Protein AF-A0A925SWN4-F1 (afdb_monomer)

Nearest PDB structures (foldseek):
  3fpv-assembly1_C  TM=9.171E-01  e=3.033E-02  Streptomyces reticuli
  4bmw-assembly1_A  TM=7.948E-01  e=3.706E-02  Streptomyces reticuli
  2a2l-assembly1_A  TM=7.079E-01  e=8.542E-01  Klebsiella pneumoniae

pLDDT: mean 76.64, std 20.39, range [35.25, 96.56]

Mean predicted aligned error: 15.26 Å

Structure (mmCIF, N/CA/C/O backbone):
data_AF-A0A925SWN4-F1
#
_entry.id   AF-A0A925SWN4-F1
#
loop_
_atom_site.group_PDB
_atom_site.id
_atom_site.type_symbol
_atom_site.label_atom_id
_atom_site.label_alt_id
_atom_site.label_comp_id
_atom_site.label_asym_id
_atom_site.label_entity_id
_atom_site.label_seq_id
_atom_site.pdbx_PDB_ins_code
_atom_site.Cartn_x
_atom_site.Cartn_y
_atom_site.Cartn_z
_atom_site.occupancy
_atom_site.B_iso_or_equiv
_atom_site.auth_seq_id
_atom_site.auth_comp_id
_atom_site.auth_asym_id
_atom_site.auth_atom_id
_atom_site.pdbx_PDB_model_num
ATOM 1 N N . MET A 1 1 ? -4.315 37.974 62.051 1.00 40.97 1 MET A N 1
ATOM 2 C CA . MET A 1 1 ? -4.762 36.991 63.063 1.00 40.97 1 MET A CA 1
ATOM 3 C C . MET A 1 1 ? -6.141 36.511 62.609 1.00 40.97 1 MET A C 1
ATOM 5 O O . MET A 1 1 ? -7.090 37.259 62.750 1.00 40.97 1 MET A O 1
ATOM 9 N N . GLN A 1 2 ? -6.227 35.569 61.665 1.00 45.25 2 GLN A N 1
ATOM 10 C CA . GLN A 1 2 ? -6.267 34.108 61.872 1.00 45.25 2 GLN A CA 1
ATOM 11 C C . GLN A 1 2 ? -7.432 33.663 62.774 1.00 45.25 2 GLN A C 1
ATOM 13 O O . GLN A 1 2 ? -7.410 33.873 63.982 1.00 45.25 2 GLN A O 1
ATOM 18 N N . ASN A 1 3 ? -8.430 33.058 62.121 1.00 47.03 3 ASN A N 1
ATOM 19 C CA . ASN A 1 3 ? -9.600 32.374 62.673 1.00 47.03 3 ASN A CA 1
ATOM 20 C C . ASN A 1 3 ? -9.201 31.265 63.655 1.00 47.03 3 ASN A C 1
ATOM 22 O O . ASN A 1 3 ? -8.098 30.727 63.539 1.00 47.03 3 ASN A O 1
ATOM 26 N N . PRO A 1 4 ? -10.150 30.785 64.474 1.00 52.03 4 PRO A N 1
ATOM 27 C CA . PRO A 1 4 ? -9.993 29.458 65.054 1.00 52.03 4 PRO A CA 1
ATOM 28 C C . PRO A 1 4 ? -11.200 28.515 64.852 1.00 52.03 4 PRO A C 1
ATOM 30 O O . PRO A 1 4 ? -12.332 28.874 65.150 1.00 52.03 4 PRO A O 1
ATOM 33 N N . PHE A 1 5 ? -10.875 27.283 64.419 1.00 41.91 5 PHE A N 1
ATOM 34 C CA . PHE A 1 5 ? -11.457 25.982 64.828 1.00 41.91 5 PHE A CA 1
ATOM 35 C C . PHE A 1 5 ? -12.939 25.702 64.496 1.00 41.91 5 PHE A C 1
ATOM 37 O O . PHE A 1 5 ? -13.832 26.284 65.085 1.00 41.91 5 PHE A O 1
ATOM 44 N N . LYS A 1 6 ? -13.356 24.826 63.564 1.00 39.53 6 LYS A N 1
ATOM 45 C CA . LYS A 1 6 ? -12.915 23.488 63.097 1.00 39.53 6 LYS A CA 1
ATOM 46 C C . LYS A 1 6 ? -12.856 22.381 64.172 1.00 39.53 6 LYS A C 1
ATOM 48 O O . LYS A 1 6 ? -12.006 22.419 65.047 1.00 39.53 6 LYS A O 1
ATOM 53 N N . PHE A 1 7 ? -13.684 21.351 63.927 1.00 39.12 7 PHE A N 1
ATOM 54 C CA . PHE A 1 7 ? -13.647 19.951 64.387 1.00 39.12 7 PHE A CA 1
ATOM 55 C C . PHE A 1 7 ? -14.060 19.611 65.829 1.00 39.12 7 PHE A C 1
ATOM 57 O O . PHE A 1 7 ? -13.242 19.644 66.735 1.00 39.12 7 PHE A O 1
ATOM 64 N N . VAL A 1 8 ? -15.275 19.061 65.975 1.00 39.88 8 VAL A N 1
ATOM 65 C CA . VAL A 1 8 ? -15.507 17.861 66.799 1.00 39.88 8 VAL A CA 1
ATOM 66 C C . VAL A 1 8 ? -16.382 16.894 65.996 1.00 39.88 8 VAL A C 1
ATOM 68 O O . VAL A 1 8 ? -17.555 17.139 65.733 1.00 39.88 8 VAL A O 1
ATOM 71 N N . VAL A 1 9 ? -15.738 15.815 65.557 1.00 39.22 9 VAL A N 1
ATOM 72 C CA . VAL A 1 9 ? -16.321 14.602 64.985 1.00 39.22 9 VAL A CA 1
ATOM 73 C C . VAL A 1 9 ? -17.129 13.902 66.079 1.00 39.22 9 VAL A C 1
ATOM 75 O O . VAL A 1 9 ? -16.589 13.562 67.129 1.00 39.22 9 VAL A O 1
ATOM 78 N N . GLY A 1 10 ? -18.426 13.719 65.838 1.00 35.25 10 GLY A N 1
ATOM 79 C CA . GLY A 1 10 ? -19.312 12.931 66.686 1.00 35.25 10 GLY A CA 1
ATOM 80 C C . GLY A 1 10 ? -19.226 11.452 66.322 1.00 35.25 10 GLY A C 1
ATOM 81 O O . GLY A 1 10 ? -19.682 11.041 65.258 1.00 35.25 10 GLY A O 1
ATOM 82 N N . SER A 1 11 ? -18.628 10.670 67.216 1.00 43.78 11 SER A N 1
ATOM 83 C CA . SER A 1 11 ? -18.725 9.211 67.267 1.00 43.78 11 SER A CA 1
ATOM 84 C C . SER A 1 11 ? -20.161 8.762 67.545 1.00 43.78 11 SER A C 1
ATOM 86 O O . SER A 1 11 ? -20.799 9.313 68.436 1.00 43.78 11 SER A O 1
ATOM 88 N N . ALA A 1 12 ? -20.627 7.710 66.871 1.00 37.84 12 ALA A N 1
ATOM 89 C CA . ALA A 1 12 ? -21.018 6.433 67.490 1.00 37.84 12 ALA A CA 1
ATOM 90 C C . ALA A 1 12 ? -21.877 5.603 66.523 1.00 37.84 12 ALA A C 1
ATOM 92 O O . ALA A 1 12 ? -22.854 6.069 65.945 1.00 37.84 12 ALA A O 1
ATOM 93 N N . ALA A 1 13 ? -21.466 4.350 66.361 1.00 45.00 13 ALA A N 1
ATOM 94 C CA . ALA A 1 13 ? -22.104 3.327 65.557 1.00 45.00 13 ALA A CA 1
ATOM 95 C C . ALA A 1 13 ? -23.508 2.964 66.066 1.00 45.00 13 ALA A C 1
ATOM 97 O O . ALA A 1 13 ? -23.706 2.810 67.269 1.00 45.00 13 ALA A O 1
ATOM 98 N N . VAL A 1 14 ? -24.434 2.684 65.145 1.00 46.97 14 VAL A N 1
ATOM 99 C CA . VAL A 1 14 ? -25.537 1.749 65.400 1.00 46.97 14 VAL A CA 1
ATOM 100 C C . VAL A 1 14 ? -25.607 0.774 64.229 1.00 46.97 14 VAL A C 1
ATOM 102 O O . VAL A 1 14 ? -25.864 1.146 63.087 1.00 46.97 14 VAL A O 1
ATOM 105 N N . VAL A 1 15 ? -25.297 -0.481 64.544 1.00 49.34 15 VAL A N 1
ATOM 106 C CA . VAL A 1 15 ? -25.368 -1.653 63.671 1.00 49.34 15 VAL A CA 1
ATOM 107 C C . VAL A 1 15 ? -26.835 -2.040 63.495 1.00 49.34 15 VAL A C 1
ATOM 109 O O . VAL A 1 15 ? -27.523 -2.285 64.482 1.00 49.34 15 VAL A O 1
ATOM 112 N N . ALA A 1 16 ? -27.292 -2.164 62.251 1.00 45.62 16 ALA A N 1
ATOM 113 C CA . ALA A 1 16 ? -28.521 -2.876 61.919 1.00 45.62 16 ALA A CA 1
ATOM 114 C C . ALA A 1 16 ? -28.209 -3.912 60.832 1.00 45.62 16 ALA A C 1
ATOM 116 O O . ALA A 1 16 ? -28.077 -3.592 59.652 1.00 45.62 16 ALA A O 1
ATOM 117 N N . VAL A 1 17 ? -28.050 -5.166 61.262 1.00 53.94 17 VAL A N 1
ATOM 118 C CA . VAL A 1 17 ? -28.052 -6.346 60.393 1.00 53.94 17 VAL A CA 1
ATOM 119 C C . VAL A 1 17 ? -29.489 -6.545 59.915 1.00 53.94 17 VAL A C 1
ATOM 121 O O . VAL A 1 17 ? -30.328 -7.069 60.642 1.00 53.94 17 VAL A O 1
ATOM 124 N N . GLY A 1 18 ? -29.774 -6.082 58.700 1.00 46.41 18 GLY A N 1
ATOM 125 C CA . GLY A 1 18 ? -30.966 -6.437 57.937 1.00 46.41 18 GLY A CA 1
ATOM 126 C C . GLY A 1 18 ? -30.574 -7.388 56.811 1.00 46.41 18 GLY A C 1
ATOM 127 O O . GLY A 1 18 ? -29.894 -6.990 55.868 1.00 46.41 18 GLY A O 1
ATOM 128 N N . LEU A 1 19 ? -30.973 -8.655 56.926 1.00 54.28 19 LEU A N 1
ATOM 129 C CA . LEU A 1 19 ? -30.957 -9.611 55.821 1.00 54.28 19 LEU A CA 1
ATOM 130 C C . LEU A 1 19 ? -31.949 -9.152 54.740 1.00 54.28 19 LEU A C 1
ATOM 132 O O . LEU A 1 19 ? -33.120 -8.945 55.041 1.00 54.28 19 LEU A O 1
ATOM 136 N N . GLY A 1 20 ? -31.501 -9.109 53.483 1.00 51.22 20 GLY A N 1
ATOM 137 C CA . GLY A 1 20 ? -32.393 -9.176 52.322 1.00 51.22 20 GLY A CA 1
ATOM 138 C C . GLY A 1 20 ? -32.597 -7.870 51.559 1.00 51.22 20 GLY A C 1
ATOM 139 O O . GLY A 1 20 ? -33.631 -7.233 51.686 1.00 51.22 20 GLY A O 1
ATOM 140 N N . ALA A 1 21 ? -31.611 -7.522 50.734 1.00 54.12 21 ALA A N 1
ATOM 141 C CA . ALA A 1 21 ? -31.735 -6.969 49.379 1.00 54.12 21 ALA A CA 1
ATOM 142 C C . ALA A 1 21 ? -30.392 -6.309 49.067 1.00 54.12 21 ALA A C 1
ATOM 144 O O . ALA A 1 21 ? -30.190 -5.120 49.306 1.00 54.12 21 ALA A O 1
ATOM 145 N N . GLY A 1 22 ? -29.436 -7.109 48.586 1.00 53.84 22 GLY A N 1
ATOM 146 C CA . GLY A 1 22 ? -28.239 -6.560 47.969 1.00 53.84 22 GLY A CA 1
ATOM 147 C C . GLY A 1 22 ? -28.694 -5.642 46.845 1.00 53.84 22 GLY A C 1
ATOM 148 O O . GLY A 1 22 ? -29.227 -6.109 45.841 1.00 53.84 22 GLY A O 1
ATOM 149 N N . VAL A 1 23 ? -28.546 -4.335 47.045 1.00 59.00 23 VAL A N 1
ATOM 150 C CA . VAL A 1 23 ? -28.682 -3.363 45.971 1.00 59.00 23 VAL A CA 1
ATOM 151 C C . VAL A 1 23 ? -27.530 -3.691 45.035 1.00 59.00 23 VAL A C 1
ATOM 153 O O . VAL A 1 23 ? -26.388 -3.306 45.281 1.00 59.00 23 VAL A O 1
ATOM 156 N N . PHE A 1 24 ? -27.808 -4.487 44.004 1.00 59.28 24 PHE A N 1
ATOM 157 C CA . PHE A 1 24 ? -26.946 -4.576 42.841 1.00 59.28 24 PHE A CA 1
ATOM 158 C C . PHE A 1 24 ? -26.929 -3.169 42.256 1.00 59.28 24 PHE A C 1
ATOM 160 O O . PHE A 1 24 ? -27.779 -2.803 41.448 1.00 59.28 24 PHE A O 1
ATOM 167 N N . ALA A 1 25 ? -26.000 -2.344 42.736 1.00 59.44 25 ALA A N 1
ATOM 168 C CA . ALA A 1 25 ? -25.603 -1.141 42.049 1.00 59.44 25 ALA A CA 1
ATOM 169 C C . ALA A 1 25 ? -25.096 -1.624 40.692 1.00 59.44 25 ALA A C 1
ATOM 171 O O . ALA A 1 25 ? -23.975 -2.116 40.572 1.00 59.44 25 ALA A O 1
ATOM 172 N N . THR A 1 26 ? -25.965 -1.576 39.684 1.00 62.66 26 THR A N 1
ATOM 173 C CA . THR A 1 26 ? -25.558 -1.723 38.297 1.00 62.66 26 THR A CA 1
ATOM 174 C C . THR A 1 26 ? -24.607 -0.566 38.055 1.00 62.66 26 THR A C 1
ATOM 176 O O . THR A 1 26 ? -25.040 0.576 37.884 1.00 62.66 26 THR A O 1
ATOM 179 N N . SER A 1 27 ? -23.304 -0.825 38.140 1.00 63.38 27 SER A N 1
ATOM 180 C CA . SER A 1 27 ? -22.308 0.112 37.662 1.00 63.38 27 SER A CA 1
ATOM 181 C C . SER A 1 27 ? -22.631 0.334 36.190 1.00 63.38 27 SER A C 1
ATOM 183 O O . SER A 1 27 ? -22.432 -0.544 35.352 1.00 63.38 27 SER A O 1
ATOM 185 N N . VAL A 1 28 ? -23.218 1.490 35.873 1.00 65.06 28 VAL A N 1
ATOM 186 C CA . VAL A 1 28 ? -23.300 1.956 34.493 1.00 65.06 28 VAL A CA 1
ATOM 187 C C . VAL A 1 28 ? -21.852 2.103 34.060 1.00 65.06 28 VAL A C 1
ATOM 189 O O . VAL A 1 2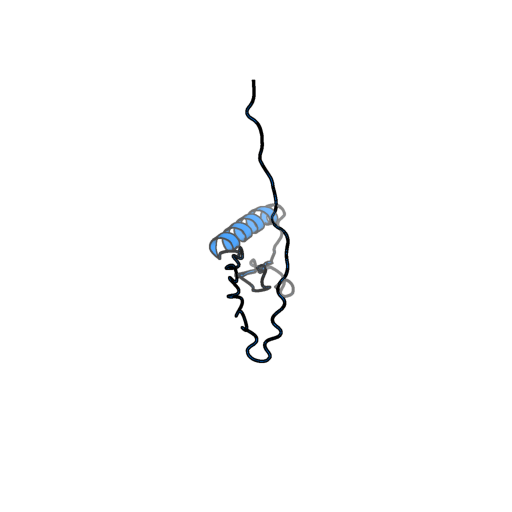8 ? -21.171 3.058 34.430 1.00 65.06 28 VAL A O 1
ATOM 192 N N . SER A 1 29 ? -21.351 1.090 33.357 1.00 67.38 29 SER A N 1
ATOM 193 C CA . SER A 1 29 ? -20.061 1.159 32.700 1.00 67.38 29 SER A CA 1
ATOM 194 C C . SER A 1 29 ? -20.178 2.267 31.665 1.00 67.38 29 SER A C 1
ATOM 196 O O . SER A 1 29 ? -20.783 2.087 30.609 1.00 67.38 29 SER A O 1
ATOM 198 N N . LEU A 1 30 ? -19.652 3.446 31.996 1.00 73.06 30 LEU A N 1
ATOM 199 C CA . LEU A 1 30 ? -19.416 4.513 31.035 1.00 73.06 30 LEU A CA 1
ATOM 200 C C . LEU A 1 30 ? -18.246 4.065 30.155 1.00 73.06 30 LEU A C 1
ATOM 202 O O . LEU A 1 30 ? -17.115 4.525 30.314 1.00 73.06 30 LEU A O 1
ATOM 206 N N . ALA A 1 31 ? -18.506 3.095 29.276 1.00 76.88 31 ALA A N 1
ATOM 207 C CA . ALA A 1 31 ? -17.554 2.665 28.270 1.00 76.88 31 ALA A CA 1
ATOM 208 C C . ALA A 1 31 ? -17.204 3.889 27.419 1.00 76.88 31 ALA A C 1
ATOM 210 O O . ALA A 1 31 ? -18.066 4.477 26.764 1.00 76.88 31 ALA A O 1
ATOM 211 N N . GLN A 1 32 ? -15.945 4.314 27.485 1.00 82.56 32 GLN A N 1
ATOM 212 C CA . GLN A 1 32 ? -15.493 5.466 26.721 1.00 82.56 32 GLN A CA 1
ATOM 213 C C . GLN A 1 32 ? -15.380 5.068 25.244 1.00 82.56 32 GLN A C 1
ATOM 215 O O . GLN A 1 32 ? -14.837 3.997 24.952 1.00 82.56 32 GLN A O 1
ATOM 220 N N . PRO A 1 33 ? -15.879 5.890 24.303 1.00 85.38 33 PRO A N 1
ATOM 221 C CA . PRO A 1 33 ? -15.747 5.595 22.885 1.00 85.38 33 PRO A CA 1
ATOM 222 C C . PRO A 1 33 ? -14.264 5.557 22.504 1.00 85.38 33 PRO A C 1
ATOM 224 O O . PRO A 1 33 ? -13.534 6.537 22.664 1.00 85.38 33 PRO A O 1
ATOM 227 N N . LEU A 1 34 ? -13.814 4.412 21.990 1.00 89.06 34 LEU A N 1
ATOM 228 C CA . LEU A 1 34 ? -12.453 4.251 21.500 1.00 89.06 34 LEU A CA 1
ATOM 229 C C . LEU A 1 34 ? -12.344 4.878 20.109 1.00 89.06 34 LEU A C 1
ATOM 231 O O . LEU A 1 34 ? -12.983 4.426 19.162 1.00 89.06 34 LEU A O 1
ATOM 235 N N . THR A 1 35 ? -11.502 5.898 19.974 1.00 92.25 35 THR A N 1
ATOM 236 C CA . THR A 1 35 ? -11.142 6.447 18.662 1.00 92.25 35 THR A CA 1
ATOM 237 C C . THR A 1 35 ? -9.866 5.777 18.170 1.00 92.25 35 THR A C 1
ATOM 239 O O . THR A 1 35 ? -8.842 5.793 18.854 1.00 92.25 35 THR A O 1
ATOM 242 N N . VAL A 1 36 ? -9.916 5.202 16.969 1.00 90.94 36 VAL A N 1
ATOM 243 C CA . VAL A 1 36 ? -8.759 4.594 16.304 1.00 90.94 36 VAL A CA 1
ATOM 244 C C . VAL A 1 36 ? -8.424 5.406 15.064 1.00 90.94 36 VAL A C 1
ATOM 246 O O . VAL A 1 36 ? -9.293 5.707 14.252 1.00 90.94 36 VAL A O 1
ATOM 249 N N . LYS A 1 37 ? -7.149 5.768 14.923 1.00 92.88 37 LYS A N 1
ATOM 250 C CA . LYS A 1 37 ? -6.648 6.417 13.716 1.00 92.88 37 LYS A CA 1
ATOM 251 C C . LYS A 1 37 ? -6.345 5.352 12.668 1.00 92.88 37 LYS A C 1
ATOM 253 O O . LYS A 1 37 ? -5.513 4.484 12.912 1.00 92.88 37 LYS A O 1
ATOM 258 N N . THR A 1 38 ? -7.010 5.471 11.532 1.00 93.50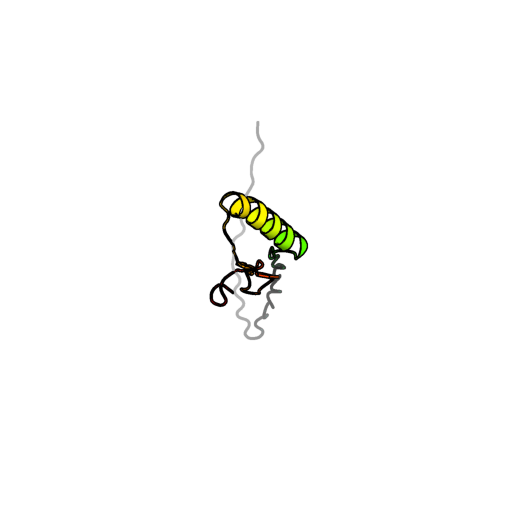 38 THR A N 1
ATOM 259 C CA . THR A 1 38 ? -6.878 4.606 10.360 1.00 93.50 38 THR A CA 1
ATOM 260 C C . THR A 1 38 ? -6.305 5.397 9.194 1.00 93.50 38 THR A C 1
ATOM 262 O O . THR A 1 38 ? -6.430 6.629 9.139 1.00 93.50 38 THR A O 1
ATOM 265 N N . ILE A 1 39 ? -5.679 4.706 8.248 1.00 94.44 39 ILE A N 1
ATOM 266 C CA . ILE A 1 39 ? -5.191 5.334 7.019 1.00 94.44 39 ILE A CA 1
ATOM 267 C C . ILE A 1 39 ? -6.363 5.494 6.043 1.00 94.44 39 ILE A C 1
ATOM 269 O O . ILE A 1 39 ? -7.004 4.522 5.623 1.00 94.44 39 ILE A O 1
ATOM 273 N N . SER A 1 40 ? -6.650 6.739 5.649 1.00 94.88 40 SER A N 1
ATOM 274 C CA . SER A 1 40 ? -7.613 6.999 4.577 1.00 94.88 40 SER A CA 1
ATOM 275 C C . SER A 1 40 ? -7.039 6.602 3.215 1.00 94.88 40 SER A C 1
ATOM 277 O O . SER A 1 40 ? -5.825 6.602 3.003 1.00 94.88 40 SER A O 1
ATOM 279 N N . LEU A 1 41 ? -7.912 6.315 2.248 1.00 94.94 41 LEU A N 1
ATOM 280 C CA . LEU A 1 41 ? -7.482 5.981 0.888 1.00 94.94 41 LEU A CA 1
ATOM 281 C C . LEU A 1 41 ? -6.620 7.098 0.270 1.00 94.94 41 LEU A C 1
ATOM 283 O O . LEU A 1 41 ? -5.589 6.824 -0.338 1.00 94.94 41 LEU A O 1
ATOM 287 N N . GLN A 1 42 ? -6.994 8.366 0.467 1.00 96.44 42 GLN A N 1
ATOM 288 C CA . GLN A 1 42 ? -6.221 9.506 -0.037 1.00 96.44 42 GLN A CA 1
ATOM 289 C C . GLN A 1 42 ? -4.824 9.593 0.597 1.00 96.44 42 GLN A C 1
ATOM 291 O O . GLN A 1 42 ? -3.857 9.935 -0.090 1.00 96.44 42 GLN A O 1
ATOM 296 N N . GLN A 1 43 ? -4.693 9.259 1.885 1.00 96.50 43 GLN A N 1
ATOM 297 C CA . GLN A 1 43 ? -3.387 9.184 2.545 1.00 96.50 43 GLN A CA 1
ATOM 298 C C . GLN A 1 43 ? -2.542 8.045 1.967 1.00 96.50 43 GLN A C 1
ATOM 300 O O . GLN A 1 43 ? -1.378 8.272 1.640 1.00 96.50 43 GLN A O 1
ATOM 305 N N . ALA A 1 44 ? -3.131 6.863 1.762 1.00 96.56 44 ALA A N 1
ATOM 306 C CA . ALA A 1 44 ? -2.442 5.726 1.152 1.00 96.56 44 ALA A CA 1
ATOM 307 C C . ALA A 1 44 ? -1.915 6.066 -0.254 1.00 96.56 44 ALA A C 1
ATOM 309 O O . ALA A 1 44 ? -0.737 5.857 -0.539 1.00 96.56 44 ALA A O 1
ATOM 310 N N . ILE A 1 45 ? -2.744 6.687 -1.101 1.00 96.19 45 ILE A N 1
ATOM 311 C CA . ILE A 1 45 ? -2.342 7.135 -2.445 1.00 96.19 45 ILE A CA 1
ATOM 312 C C . ILE A 1 45 ? -1.193 8.148 -2.369 1.00 96.19 45 ILE A C 1
ATOM 314 O O . ILE A 1 45 ? -0.261 8.089 -3.168 1.00 96.19 45 ILE A O 1
ATOM 318 N N . THR A 1 46 ? -1.236 9.075 -1.410 1.00 96.56 46 THR A N 1
ATOM 319 C CA . THR A 1 46 ? -0.180 10.084 -1.239 1.00 96.56 46 THR A CA 1
ATOM 320 C C . THR A 1 46 ? 1.166 9.434 -0.919 1.00 96.56 46 THR A C 1
ATOM 322 O O . THR A 1 46 ? 2.168 9.760 -1.557 1.00 96.56 46 THR A O 1
ATOM 325 N N . VAL A 1 47 ? 1.179 8.478 0.014 1.00 95.25 47 VAL A N 1
ATOM 326 C CA . VAL A 1 47 ? 2.385 7.719 0.384 1.00 95.25 47 VAL A CA 1
ATOM 327 C C . VAL A 1 47 ? 2.917 6.927 -0.807 1.00 95.25 47 VAL A C 1
ATOM 329 O O . VAL A 1 47 ? 4.105 6.995 -1.111 1.00 95.25 47 VAL A O 1
ATOM 332 N N . VAL A 1 48 ? 2.037 6.234 -1.528 1.00 94.88 48 VAL A N 1
ATOM 333 C CA . VAL A 1 48 ? 2.409 5.450 -2.713 1.00 94.88 48 VAL A CA 1
ATOM 334 C C . VA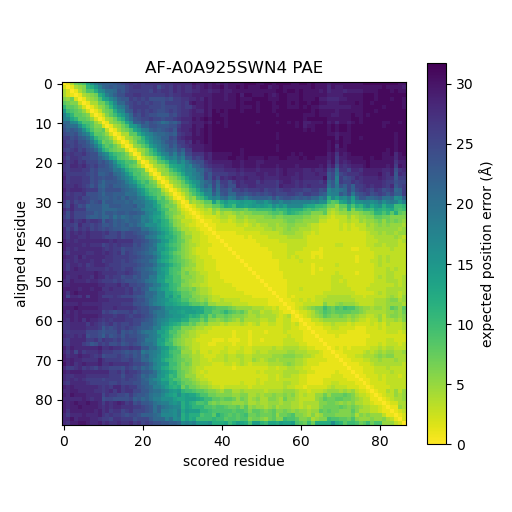L A 1 48 ? 3.040 6.332 -3.786 1.00 94.88 48 VAL A C 1
ATOM 336 O O . VAL A 1 48 ? 4.086 5.984 -4.326 1.00 94.88 48 VAL A O 1
ATOM 339 N N . LYS A 1 49 ? 2.449 7.495 -4.083 1.00 93.88 49 LYS A N 1
ATOM 340 C CA . LYS A 1 49 ? 3.007 8.431 -5.071 1.00 93.88 49 LYS A CA 1
ATOM 341 C C . LYS A 1 49 ? 4.402 8.911 -4.676 1.00 93.88 49 LYS A C 1
ATOM 343 O O . LYS A 1 49 ? 5.267 8.995 -5.543 1.00 93.88 49 LYS A O 1
ATOM 348 N N . ALA A 1 50 ? 4.619 9.207 -3.396 1.00 94.56 50 ALA A N 1
ATOM 349 C CA . ALA A 1 50 ? 5.930 9.607 -2.895 1.00 94.56 50 ALA A CA 1
ATOM 350 C C . ALA A 1 50 ? 6.956 8.467 -3.016 1.00 94.56 50 ALA A C 1
ATOM 352 O O . ALA A 1 50 ? 8.058 8.693 -3.507 1.00 94.56 50 ALA A O 1
ATOM 353 N N . ALA A 1 51 ? 6.574 7.241 -2.651 1.00 92.44 51 ALA A N 1
ATOM 354 C CA . ALA A 1 51 ? 7.440 6.069 -2.758 1.00 92.44 51 ALA A CA 1
ATOM 355 C C . ALA A 1 51 ? 7.827 5.763 -4.214 1.00 92.44 51 ALA A C 1
ATOM 357 O O . ALA A 1 51 ? 9.001 5.552 -4.505 1.00 92.44 51 ALA A O 1
ATOM 358 N N . ILE A 1 52 ? 6.866 5.813 -5.145 1.00 91.00 52 ILE A N 1
ATOM 359 C CA . ILE A 1 52 ? 7.148 5.649 -6.579 1.00 91.00 52 ILE A CA 1
ATOM 360 C C . ILE A 1 52 ? 8.123 6.728 -7.051 1.00 91.00 52 ILE A C 1
ATOM 362 O O . ILE A 1 52 ? 9.093 6.405 -7.732 1.00 91.00 52 ILE A O 1
ATOM 366 N N . ALA A 1 53 ? 7.888 7.993 -6.694 1.00 92.00 53 ALA A N 1
ATOM 367 C CA . ALA A 1 53 ? 8.745 9.099 -7.111 1.00 92.00 53 ALA A CA 1
ATOM 368 C C . ALA A 1 53 ? 10.183 8.970 -6.584 1.00 92.00 53 ALA A C 1
ATOM 370 O O . ALA A 1 53 ? 11.114 9.351 -7.290 1.00 92.00 53 ALA A O 1
ATOM 371 N N . GLU A 1 54 ? 10.371 8.430 -5.379 1.00 92.56 54 GLU A N 1
ATOM 372 C CA . GLU A 1 54 ? 11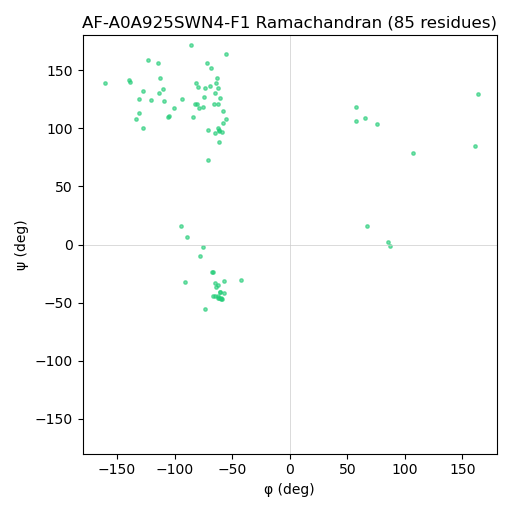.702 8.191 -4.819 1.00 92.56 54 GLU A CA 1
ATOM 373 C C . GLU A 1 54 ? 12.391 7.009 -5.501 1.00 92.56 54 GLU A C 1
ATOM 375 O O . GLU A 1 54 ? 13.449 7.176 -6.097 1.00 92.56 54 GLU A O 1
ATOM 380 N N . CYS A 1 55 ? 11.754 5.837 -5.513 1.00 89.38 55 CYS A N 1
ATOM 381 C CA . CYS A 1 55 ? 12.362 4.615 -6.045 1.00 89.38 55 CYS A CA 1
ATOM 382 C C . CYS A 1 55 ? 12.594 4.665 -7.564 1.00 89.38 55 CYS A C 1
ATOM 384 O O . CYS A 1 55 ? 13.476 3.978 -8.081 1.00 89.38 55 CYS A O 1
ATOM 386 N N . SER A 1 56 ? 11.840 5.502 -8.285 1.00 88.06 56 SER A 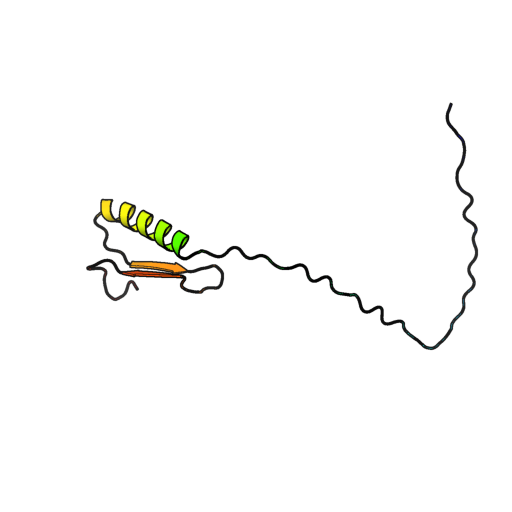N 1
ATOM 387 C CA . SER A 1 56 ? 12.064 5.724 -9.719 1.00 88.06 56 SER A CA 1
ATOM 388 C C . SER A 1 56 ? 13.384 6.445 -10.006 1.00 88.06 56 SER A C 1
ATOM 390 O O . SER A 1 56 ? 13.915 6.289 -11.103 1.00 88.06 56 SER A O 1
ATOM 392 N N . LYS A 1 57 ? 13.941 7.207 -9.051 1.00 92.25 57 LYS A N 1
ATOM 393 C CA . LYS A 1 57 ? 15.254 7.861 -9.221 1.00 92.25 57 LYS A CA 1
ATOM 394 C C . LYS A 1 57 ? 16.379 6.839 -9.340 1.00 92.25 57 LYS A C 1
ATOM 396 O O . LYS A 1 57 ? 17.307 7.043 -10.113 1.00 92.25 57 LYS A O 1
ATOM 401 N N . ASP A 1 58 ? 16.231 5.719 -8.642 1.00 88.19 58 ASP A N 1
ATOM 402 C CA . ASP A 1 58 ? 17.184 4.610 -8.645 1.00 88.19 58 ASP A CA 1
ATOM 403 C C . ASP A 1 58 ? 16.879 3.579 -9.749 1.00 88.19 58 ASP A C 1
ATOM 405 O O . ASP A 1 58 ? 17.475 2.504 -9.787 1.00 88.19 58 ASP A O 1
ATOM 409 N N . GLY A 1 59 ? 15.911 3.864 -10.632 1.00 85.44 59 GLY A N 1
ATOM 410 C CA . GLY A 1 59 ? 15.479 2.950 -11.696 1.00 85.44 59 GLY A CA 1
ATOM 411 C C . GLY A 1 59 ? 14.782 1.681 -11.192 1.00 85.44 59 GLY A C 1
ATOM 412 O O . GLY A 1 59 ? 14.651 0.711 -11.939 1.00 85.44 59 GLY A O 1
ATOM 413 N N . SER A 1 60 ? 14.342 1.660 -9.931 1.00 84.88 60 SER A N 1
ATOM 414 C CA . SER A 1 60 ? 13.745 0.476 -9.316 1.00 84.88 60 SER A CA 1
ATOM 415 C C . SER A 1 60 ? 12.286 0.292 -9.729 1.00 84.88 60 SER A C 1
ATOM 417 O O . SER A 1 60 ? 11.485 1.226 -9.685 1.00 84.88 60 SER A O 1
ATOM 419 N N . VAL A 1 61 ? 11.916 -0.947 -10.068 1.00 87.69 61 VAL A N 1
ATOM 420 C CA . VAL A 1 61 ? 10.538 -1.325 -10.408 1.00 87.69 61 VAL A CA 1
ATOM 421 C C . VAL A 1 61 ? 9.923 -2.102 -9.248 1.00 87.69 61 VAL A C 1
ATOM 423 O O . VAL A 1 61 ? 10.315 -3.234 -8.964 1.00 87.69 61 VAL A O 1
ATOM 426 N N . ILE A 1 62 ? 8.958 -1.483 -8.568 1.00 88.69 62 ILE A N 1
ATOM 427 C CA . ILE A 1 62 ? 8.445 -1.951 -7.275 1.00 88.69 62 ILE A CA 1
ATOM 428 C C . ILE A 1 62 ? 6.934 -2.198 -7.291 1.00 88.69 62 ILE A C 1
ATOM 430 O O . ILE A 1 62 ? 6.191 -1.643 -8.101 1.00 88.69 62 ILE A O 1
ATOM 434 N N . SER A 1 63 ? 6.481 -3.015 -6.350 1.00 92.69 63 SER A N 1
ATOM 435 C CA . SER A 1 63 ? 5.076 -3.128 -5.960 1.00 92.69 63 SER A CA 1
ATOM 436 C C . SER A 1 63 ? 4.939 -2.587 -4.542 1.00 92.69 63 SER A C 1
ATOM 438 O O . SER A 1 63 ? 5.854 -2.735 -3.733 1.00 92.69 63 SER A O 1
ATOM 440 N N . ILE A 1 64 ? 3.831 -1.912 -4.253 1.00 93.38 64 ILE A N 1
ATOM 441 C CA . ILE A 1 64 ? 3.601 -1.241 -2.974 1.00 93.38 64 ILE A CA 1
ATOM 44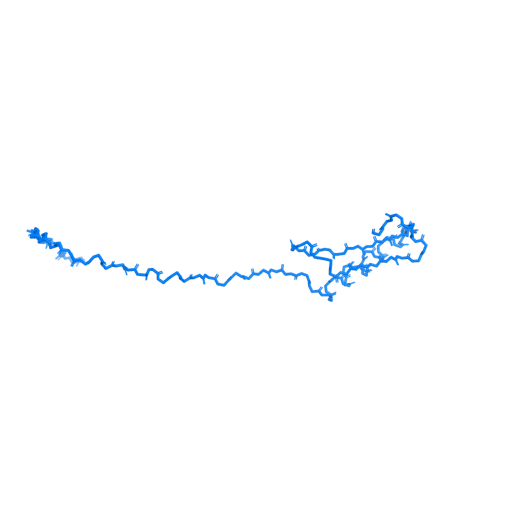2 C C . ILE A 1 64 ? 2.225 -1.650 -2.468 1.00 93.38 64 ILE A C 1
ATOM 444 O O . ILE A 1 64 ? 1.227 -1.419 -3.149 1.00 93.38 64 ILE A O 1
ATOM 448 N N . THR A 1 65 ? 2.177 -2.171 -1.246 1.00 95.12 65 THR A N 1
ATOM 449 C CA . THR A 1 65 ? 0.938 -2.489 -0.533 1.00 95.12 65 THR A CA 1
ATOM 450 C C . THR A 1 65 ? 0.898 -1.692 0.767 1.00 95.12 65 THR A C 1
ATOM 452 O O . THR A 1 65 ? 1.821 -1.754 1.576 1.00 95.12 65 THR A O 1
ATOM 455 N N . VAL A 1 66 ? -0.168 -0.915 0.956 1.00 95.44 66 VAL A N 1
ATOM 456 C CA . VAL A 1 66 ? -0.437 -0.139 2.170 1.00 95.44 66 VAL A CA 1
ATOM 457 C C . VAL A 1 66 ? -1.449 -0.902 3.010 1.00 95.44 66 VAL A C 1
ATOM 459 O O . VAL A 1 66 ? -2.591 -1.105 2.590 1.00 95.44 66 VAL A O 1
ATOM 462 N N . VAL A 1 67 ? -1.018 -1.289 4.205 1.00 95.69 67 VAL A N 1
ATOM 463 C CA . VAL A 1 67 ? -1.816 -2.023 5.189 1.00 95.69 67 VAL A CA 1
ATOM 464 C C . VAL A 1 67 ? -2.111 -1.091 6.359 1.00 95.69 67 VAL A C 1
ATOM 466 O O . VAL A 1 67 ? -1.223 -0.363 6.811 1.00 95.69 67 VAL A O 1
ATOM 469 N N . ASP A 1 68 ? -3.359 -1.066 6.809 1.00 95.38 68 ASP A N 1
ATOM 470 C CA . ASP A 1 68 ? -3.765 -0.291 7.979 1.00 95.38 68 ASP A CA 1
ATOM 471 C C . ASP A 1 68 ? -3.547 -1.086 9.271 1.00 95.38 68 ASP A C 1
ATOM 473 O O . ASP A 1 68 ? -3.172 -2.259 9.267 1.00 95.38 68 ASP A O 1
ATOM 477 N N . ARG A 1 69 ? -3.719 -0.425 10.413 1.00 92.69 69 ARG A N 1
ATOM 478 C CA . ARG A 1 69 ? -3.443 -0.981 11.740 1.00 92.69 69 ARG A CA 1
ATOM 479 C C . ARG A 1 69 ? -4.230 -2.264 12.033 1.00 92.69 69 ARG A C 1
ATOM 481 O O . ARG A 1 69 ? -3.772 -3.093 12.815 1.00 92.69 69 ARG A O 1
ATOM 488 N N . ASP A 1 70 ? -5.423 -2.389 11.478 1.00 93.31 70 ASP A N 1
ATOM 489 C CA . ASP A 1 70 ? -6.292 -3.561 11.594 1.00 93.31 70 ASP A CA 1
ATOM 490 C C . ASP A 1 70 ? -5.834 -4.747 10.726 1.00 93.31 70 ASP A C 1
ATOM 492 O O . ASP A 1 70 ? -6.420 -5.822 10.813 1.00 93.31 70 ASP A O 1
ATOM 496 N N . GLY A 1 71 ? -4.759 -4.584 9.948 1.00 93.19 71 GLY A N 1
ATOM 497 C CA . GLY A 1 71 ? -4.241 -5.605 9.041 1.00 93.19 71 GLY A CA 1
ATOM 498 C C . GLY A 1 71 ? -4.924 -5.601 7.676 1.00 93.19 71 GLY A C 1
ATOM 499 O O . GLY A 1 71 ? -4.577 -6.423 6.828 1.00 93.19 71 GLY A O 1
ATOM 500 N N . GLU A 1 72 ? -5.856 -4.676 7.437 1.00 94.44 72 GLU A N 1
ATOM 501 C CA . GLU A 1 72 ? -6.564 -4.579 6.167 1.00 94.44 72 GLU A CA 1
ATOM 502 C C . GLU A 1 72 ? -5.750 -3.837 5.111 1.00 94.44 72 GLU A C 1
ATOM 504 O O . GLU A 1 72 ? -5.132 -2.794 5.355 1.00 94.44 72 GLU A O 1
ATOM 509 N N . VAL A 1 73 ? -5.794 -4.351 3.883 1.00 95.31 73 VAL A N 1
ATOM 510 C CA . VAL A 1 73 ? -5.159 -3.689 2.744 1.00 95.31 73 VAL A CA 1
ATOM 511 C C . VAL A 1 73 ? -6.018 -2.501 2.325 1.00 95.31 73 VAL A C 1
ATOM 513 O O . VAL A 1 73 ? -7.166 -2.642 1.905 1.00 95.31 73 VAL A O 1
ATOM 516 N N . ARG A 1 74 ? -5.451 -1.296 2.403 1.00 95.00 74 ARG A N 1
ATOM 517 C CA . ARG A 1 74 ? -6.137 -0.057 1.997 1.00 95.00 74 ARG A CA 1
ATOM 518 C C . ARG A 1 74 ? -5.894 0.288 0.541 1.00 95.00 74 ARG A C 1
ATOM 520 O O . ARG A 1 74 ? -6.745 0.902 -0.098 1.00 95.00 74 ARG A O 1
ATOM 527 N N . PHE A 1 75 ? -4.714 -0.060 0.040 1.00 95.12 75 PHE A N 1
ATOM 528 C CA . PHE A 1 75 ? -4.305 0.199 -1.330 1.00 95.12 75 PHE A CA 1
ATOM 529 C C . PHE A 1 75 ? -3.150 -0.725 -1.705 1.00 95.12 75 PHE A C 1
ATOM 531 O O . PHE A 1 75 ? -2.225 -0.900 -0.916 1.00 95.12 75 PHE A O 1
ATOM 538 N N . SER A 1 76 ? -3.166 -1.266 -2.917 1.00 93.56 76 SER A N 1
ATOM 539 C CA . SER A 1 76 ? -2.022 -1.978 -3.478 1.00 93.56 76 SER A CA 1
ATOM 540 C C . SER A 1 76 ? -1.850 -1.608 -4.944 1.00 93.56 76 SER A C 1
ATOM 542 O O . SER A 1 76 ? -2.831 -1.442 -5.673 1.00 93.56 76 SER A O 1
ATOM 544 N N . VAL A 1 77 ? -0.602 -1.439 -5.369 1.00 91.81 77 VAL A N 1
ATOM 545 C CA 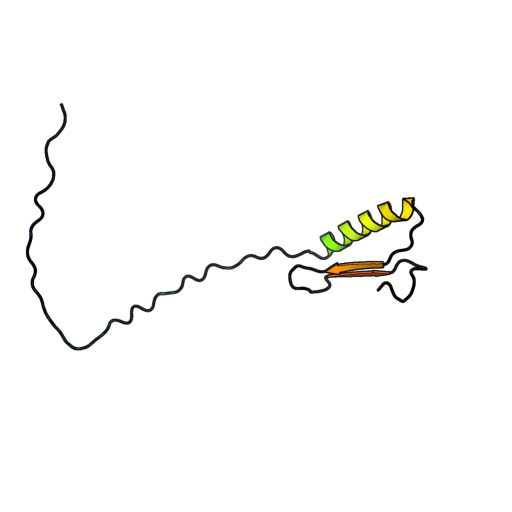. VAL A 1 77 ? -0.244 -1.167 -6.758 1.00 91.81 77 VAL A CA 1
ATOM 546 C C . VAL A 1 77 ? 1.001 -1.943 -7.140 1.00 91.81 77 VAL A C 1
ATOM 548 O O . VAL A 1 77 ? 1.963 -2.043 -6.381 1.00 91.81 77 VAL A O 1
ATOM 551 N N . ARG A 1 78 ? 0.994 -2.441 -8.370 1.00 89.88 78 ARG A N 1
ATOM 552 C CA . ARG A 1 78 ? 2.145 -3.046 -9.025 1.00 89.88 78 ARG A CA 1
ATOM 553 C C . ARG A 1 78 ? 2.621 -2.116 -10.132 1.00 89.88 78 ARG A C 1
ATOM 555 O O . ARG A 1 78 ? 1.832 -1.785 -11.016 1.00 89.88 78 ARG A O 1
ATOM 562 N N . ALA A 1 79 ? 3.887 -1.706 -10.108 1.00 83.31 79 ALA A N 1
ATOM 563 C CA . ALA A 1 79 ? 4.459 -0.975 -11.233 1.00 83.31 79 ALA A CA 1
ATOM 564 C C . ALA A 1 79 ? 4.604 -1.884 -12.466 1.00 83.31 79 ALA A C 1
ATOM 566 O O . ALA A 1 79 ? 4.795 -3.099 -12.359 1.00 83.31 79 ALA A O 1
ATOM 567 N N . ASN A 1 80 ? 4.548 -1.286 -13.655 1.00 79.88 80 ASN A N 1
ATOM 568 C CA . ASN A 1 80 ? 4.765 -2.012 -14.903 1.00 79.88 80 ASN A CA 1
ATOM 569 C C . ASN A 1 80 ? 6.176 -2.614 -14.926 1.00 79.88 80 ASN A C 1
ATOM 571 O O . ASN A 1 80 ? 7.156 -1.899 -14.740 1.00 79.88 80 ASN A O 1
ATOM 575 N N . GLY A 1 81 ? 6.268 -3.924 -15.162 1.00 81.44 81 GLY A N 1
ATOM 576 C CA . GLY A 1 81 ? 7.536 -4.661 -15.159 1.00 81.44 81 GLY A CA 1
ATOM 577 C C . GLY A 1 81 ? 7.980 -5.178 -13.786 1.00 81.44 81 GLY A C 1
ATOM 578 O O . GLY A 1 81 ? 9.009 -5.845 -13.706 1.00 81.44 81 GLY A O 1
ATOM 579 N N . ALA A 1 82 ? 7.225 -4.921 -12.710 1.00 83.38 82 ALA A N 1
ATOM 580 C CA . ALA A 1 82 ? 7.546 -5.479 -11.400 1.00 83.38 82 ALA A CA 1
ATOM 581 C C . ALA A 1 82 ? 7.312 -7.004 -11.407 1.00 83.38 82 ALA A C 1
ATOM 583 O O . ALA A 1 82 ? 6.301 -7.484 -11.923 1.00 83.38 82 ALA A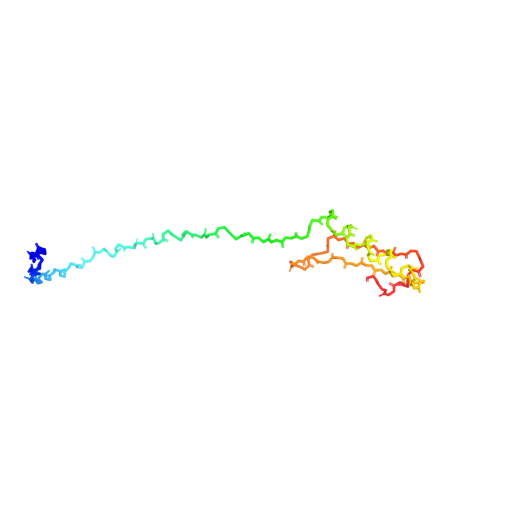 O 1
ATOM 584 N N . ASN A 1 83 ? 8.241 -7.775 -10.834 1.00 83.75 83 ASN A N 1
ATOM 585 C CA . ASN A 1 83 ? 8.216 -9.239 -10.900 1.00 83.75 83 ASN A CA 1
ATOM 586 C C . ASN A 1 83 ? 6.967 -9.841 -10.217 1.00 83.75 83 ASN A C 1
ATOM 588 O O . ASN A 1 83 ? 6.705 -9.475 -9.081 1.00 83.75 83 ASN A O 1
ATOM 592 N N . PRO A 1 84 ? 6.259 -10.820 -10.814 1.00 84.00 84 PRO A N 1
ATOM 593 C CA . PRO A 1 84 ? 5.076 -11.486 -10.252 1.00 84.00 84 PRO A CA 1
ATOM 594 C C . PRO A 1 84 ? 5.106 -11.869 -8.759 1.00 84.00 84 PRO A C 1
ATOM 596 O O . PRO A 1 84 ? 4.050 -11.826 -8.127 1.00 84.00 84 PRO A O 1
ATOM 599 N N . HIS A 1 85 ? 6.269 -12.171 -8.172 1.00 86.56 85 HIS A N 1
ATOM 600 C CA . HIS A 1 85 ? 6.374 -12.562 -6.755 1.00 86.56 85 HIS A CA 1
ATOM 601 C C . HIS A 1 85 ? 6.294 -11.409 -5.743 1.00 86.56 85 HIS A C 1
ATOM 603 O O . HIS A 1 85 ? 6.239 -11.665 -4.547 1.00 86.56 85 HIS A O 1
ATOM 609 N N . ASN A 1 86 ? 6.346 -10.153 -6.184 1.00 78.06 86 ASN A N 1
ATOM 610 C CA . ASN A 1 86 ? 6.452 -9.001 -5.285 1.00 78.06 86 ASN A CA 1
ATOM 611 C C . ASN A 1 86 ? 5.106 -8.351 -4.910 1.00 78.06 86 ASN A C 1
ATOM 613 O O . ASN A 1 86 ? 5.114 -7.209 -4.461 1.00 78.06 86 ASN A O 1
ATOM 617 N N . PHE A 1 87 ? 3.979 -9.031 -5.136 1.00 72.00 87 PHE A N 1
ATOM 618 C CA . PHE A 1 87 ? 2.637 -8.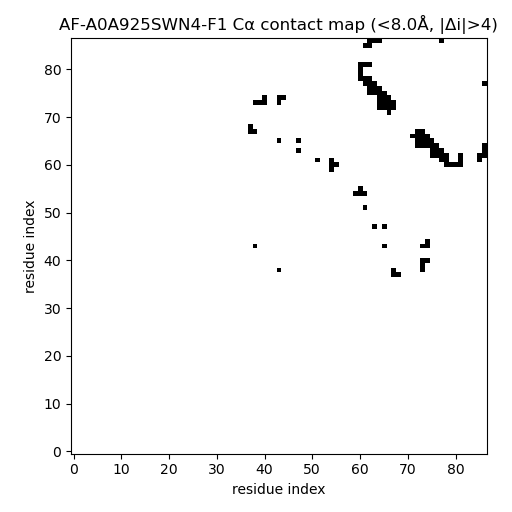507 -4.859 1.00 72.00 87 PHE A CA 1
ATOM 619 C C . PHE A 1 87 ? 2.069 -9.066 -3.558 1.00 72.00 87 PHE A C 1
ATOM 621 O O . PHE A 1 87 ? 2.150 -10.304 -3.396 1.00 72.00 87 PHE A O 1
#

Secondary structure (DSSP, 8-state):
-------------------S-----------PPPP-----HHHHHHHHHHHHHHHTTTT---EEEEE-TTS-EEEEEE-TT--GGG-

Solvent-accessible surface area (backbone atoms only — not comparable to full-atom values): 6160 Å² total; per-residue (Å²): 136,82,87,80,82,86,87,83,86,81,86,80,90,80,90,77,95,74,88,88,76,84,76,77,76,75,74,78,76,79,74,73,86,83,86,77,92,71,73,49,62,70,56,46,52,51,52,50,54,51,50,50,62,53,40,49,76,75,71,53,65,52,48,50,74,41,64,35,91,89,69,46,77,67,44,73,50,73,41,86,86,35,61,87,86,60,115

Foldseek 3Di:
DDDDDDDDDDDDDDDDDDPDDPPPPPPPPPPDDDDDDWQALVNVVVVVVVVCVVVVVVVDFAKDWDAIPVRDTSDIDGGPPRDPVRD

Sequence (87 aa):
MQNPFKFVVGSAAVVAVGLGAGVFATSVSLAQPLTVKTISLQQAITVVKAAIAECSKDGSVISITVVDRDGEVRFSVRANGANPHNF

Radius of gyration: 32.84 Å; Cα contacts (8 Å, |Δi|>4): 55; chains: 1; bounding box: 50×50×83 Å